Protein AF-A0AAE4KIN3-F1 (afdb_monomer_lite)

Secondary structure (DSSP, 8-state):
---------GGGG-SPPP---TTSSHHHHHHHHHHHHHHHHHHHHHHHHHHHHHTTTS--

Foldseek 3Di:
DDPPDDLDPLVVLPPQQDQDCAPVDPVSNVVSVVSNVVSVVVSVVSVVVVCVVCVVVVPD

Structure (mmCIF, N/CA/C/O backbone):
data_AF-A0AAE4KIN3-F1
#
_entry.id   AF-A0AAE4KIN3-F1
#
loop_
_atom_site.group_PDB
_atom_site.id
_atom_site.type_symbol
_atom_site.label_atom_id
_atom_site.label_alt_id
_atom_site.label_comp_id
_atom_site.label_asym_id
_atom_site.label_entity_id
_atom_site.label_seq_id
_atom_site.pdbx_PDB_ins_code
_atom_site.Cartn_x
_atom_site.Cartn_y
_atom_site.Cartn_z
_atom_site.occupancy
_atom_site.B_iso_or_equiv
_atom_site.auth_seq_id
_atom_site.auth_comp_id
_atom_site.auth_asym_id
_atom_site.auth_atom_id
_atom_site.pdbx_PDB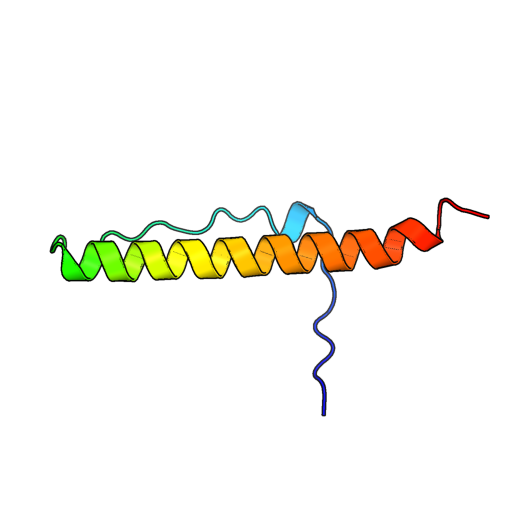_model_num
ATOM 1 N N . MET A 1 1 ? 1.369 -22.067 -13.321 1.00 39.03 1 MET A N 1
ATOM 2 C CA . MET A 1 1 ? 1.346 -20.960 -14.297 1.00 39.03 1 MET A CA 1
ATOM 3 C C . MET A 1 1 ? 1.572 -19.689 -13.504 1.00 39.03 1 MET A C 1
ATOM 5 O O . MET A 1 1 ? 0.759 -19.409 -12.636 1.00 39.03 1 MET A O 1
ATOM 9 N N . VAL A 1 2 ? 2.714 -19.025 -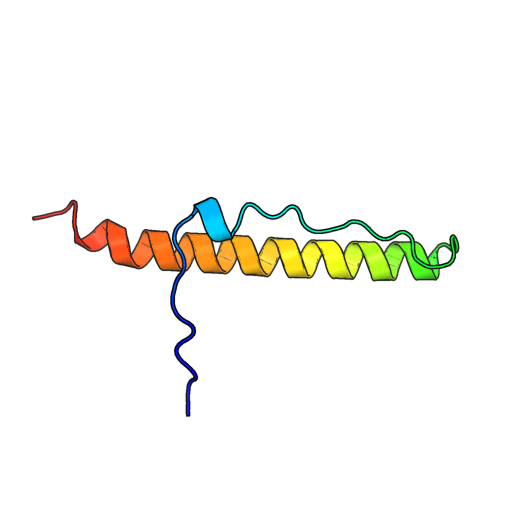13.679 1.00 45.94 2 VAL A N 1
ATOM 10 C CA . VAL A 1 2 ? 2.985 -17.743 -13.012 1.00 45.94 2 VAL A CA 1
ATOM 11 C C . VAL A 1 2 ? 2.397 -16.669 -13.913 1.00 45.94 2 VAL A C 1
ATOM 13 O O . VAL A 1 2 ? 2.824 -16.520 -15.053 1.00 45.94 2 VAL A O 1
ATOM 16 N N . GLU A 1 3 ? 1.344 -16.015 -13.443 1.00 49.38 3 GLU A N 1
ATOM 17 C CA . GLU A 1 3 ? 0.690 -14.927 -14.159 1.00 49.38 3 GLU A CA 1
ATOM 18 C C . GLU A 1 3 ? 1.623 -13.710 -14.118 1.00 49.38 3 GLU A C 1
ATOM 20 O O . GLU A 1 3 ? 1.821 -13.103 -13.064 1.00 49.38 3 GLU A O 1
ATOM 25 N N . VAL A 1 4 ? 2.271 -13.411 -15.247 1.00 50.12 4 VAL A N 1
ATOM 26 C CA . VAL A 1 4 ? 3.117 -12.222 -15.396 1.00 50.12 4 VAL A CA 1
ATOM 27 C C . VAL A 1 4 ? 2.175 -11.030 -15.508 1.00 50.12 4 VAL A C 1
ATOM 29 O O . VAL A 1 4 ? 1.604 -10.772 -16.567 1.00 50.12 4 VAL A O 1
ATOM 32 N N . ARG A 1 5 ? 1.941 -10.351 -14.384 1.00 59.53 5 ARG A N 1
ATOM 33 C CA . ARG A 1 5 ? 1.193 -9.094 -14.377 1.00 59.53 5 ARG A CA 1
ATOM 34 C C . ARG A 1 5 ? 2.037 -8.032 -15.088 1.00 59.53 5 ARG A C 1
ATOM 36 O O . ARG A 1 5 ? 3.218 -7.924 -14.763 1.00 59.53 5 ARG A O 1
ATOM 43 N N . PRO A 1 6 ? 1.472 -7.283 -16.050 1.00 58.09 6 PRO A N 1
ATOM 44 C CA . PRO A 1 6 ? 2.207 -6.229 -16.734 1.00 58.09 6 PRO A CA 1
ATOM 45 C C . PRO A 1 6 ? 2.705 -5.209 -15.707 1.00 58.09 6 PRO A C 1
ATOM 47 O O . PRO A 1 6 ? 1.920 -4.717 -14.894 1.00 58.09 6 PRO A O 1
ATOM 50 N N . LEU A 1 7 ? 4.007 -4.925 -15.729 1.00 60.50 7 LEU A N 1
ATOM 51 C CA . LEU A 1 7 ? 4.605 -3.875 -14.914 1.00 60.50 7 LEU A CA 1
ATOM 52 C C . LEU A 1 7 ? 4.195 -2.531 -15.505 1.00 60.50 7 LEU A C 1
ATOM 54 O O . LEU A 1 7 ? 4.555 -2.179 -16.626 1.00 60.50 7 LEU A O 1
ATOM 58 N N . LEU A 1 8 ? 3.361 -1.819 -14.761 1.00 61.38 8 LEU A N 1
ATOM 59 C CA . LEU A 1 8 ? 2.905 -0.486 -15.116 1.00 61.38 8 LEU A CA 1
ATOM 60 C C . LEU A 1 8 ? 4.018 0.540 -14.817 1.00 61.38 8 LEU A C 1
ATOM 62 O O . LEU A 1 8 ? 4.889 0.257 -13.989 1.00 61.38 8 LEU A O 1
ATOM 66 N N . PRO A 1 9 ? 4.030 1.710 -15.480 1.00 64.06 9 PRO A N 1
ATOM 67 C CA . PRO A 1 9 ? 4.993 2.768 -15.177 1.00 64.06 9 PRO A CA 1
ATOM 68 C C . PRO A 1 9 ? 4.796 3.302 -13.744 1.00 64.06 9 PRO A C 1
ATOM 70 O O . PRO A 1 9 ? 3.708 3.133 -13.185 1.00 64.06 9 PRO A O 1
ATOM 73 N N . PRO A 1 10 ? 5.809 3.953 -13.130 1.00 65.56 10 PRO A N 1
ATOM 74 C CA . PRO A 1 10 ? 5.755 4.398 -11.737 1.00 65.56 10 PRO A CA 1
ATOM 75 C C . PRO A 1 10 ? 4.499 5.196 -11.379 1.00 65.56 10 PRO A C 1
ATOM 77 O O . PRO A 1 10 ? 3.988 5.049 -10.270 1.00 65.56 10 PRO A O 1
ATOM 80 N N . GLU A 1 11 ? 3.965 5.991 -12.315 1.00 66.12 11 GLU A N 1
ATOM 81 C CA . GLU A 1 11 ? 2.769 6.804 -12.079 1.00 66.12 11 GLU A CA 1
ATOM 82 C C . GLU A 1 11 ? 1.502 5.975 -11.829 1.00 66.12 11 GLU A C 1
ATOM 84 O O . GLU A 1 11 ? 0.579 6.447 -11.171 1.00 66.12 11 GLU A O 1
ATOM 89 N N . ALA A 1 12 ? 1.458 4.730 -12.306 1.00 63.53 12 ALA A N 1
ATOM 90 C CA . ALA A 1 12 ? 0.339 3.821 -12.079 1.00 63.53 12 ALA A CA 1
ATOM 91 C C . ALA A 1 12 ? 0.315 3.217 -10.663 1.00 63.53 12 ALA A C 1
ATOM 93 O O . ALA A 1 12 ? -0.691 2.629 -10.280 1.00 63.53 12 ALA A O 1
ATOM 94 N N . TYR A 1 13 ? 1.395 3.376 -9.886 1.00 62.06 13 TYR A N 1
ATOM 95 C CA . TYR A 1 13 ? 1.465 3.000 -8.465 1.00 62.06 13 TYR A CA 1
ATOM 96 C C . TYR A 1 13 ? 1.302 4.208 -7.530 1.00 62.06 13 TYR A C 1
ATOM 98 O O . TYR A 1 13 ? 1.636 4.130 -6.351 1.00 62.06 13 TYR A O 1
ATOM 106 N N . LEU A 1 14 ? 0.853 5.354 -8.055 1.00 62.19 14 LEU A N 1
ATOM 107 C CA . LEU A 1 14 ? 0.653 6.581 -7.277 1.00 62.19 14 LEU A CA 1
ATOM 108 C C . LEU A 1 14 ? -0.784 6.759 -6.782 1.00 62.19 14 LEU A C 1
ATOM 110 O O . LEU A 1 14 ? -1.072 7.786 -6.163 1.00 62.19 14 LEU A O 1
ATOM 114 N N . GLU A 1 15 ? -1.690 5.813 -7.045 1.00 71.56 15 GLU A N 1
ATOM 115 C CA . GLU A 1 15 ? -3.013 5.862 -6.425 1.00 71.56 15 GLU A CA 1
ATOM 116 C C . GLU A 1 15 ? -2.854 5.647 -4.913 1.00 71.56 15 GLU A C 1
ATOM 118 O O . GLU A 1 15 ? -2.390 4.591 -4.487 1.00 71.56 15 GLU A O 1
ATOM 123 N N . PRO A 1 16 ? -3.186 6.646 -4.077 1.00 74.50 16 PRO A N 1
ATOM 124 C CA . PRO A 1 16 ? -2.938 6.545 -2.651 1.00 74.50 16 PRO A CA 1
ATOM 125 C C . PRO A 1 16 ? -3.776 5.417 -2.046 1.00 74.50 16 PRO A C 1
ATOM 127 O O . PRO A 1 16 ? -4.999 5.397 -2.186 1.00 74.50 16 PRO A O 1
ATOM 130 N N . CYS A 1 17 ? -3.117 4.515 -1.316 1.00 83.62 17 CYS A N 1
ATOM 131 C CA . CYS A 1 17 ? -3.788 3.470 -0.557 1.00 83.62 17 CYS A CA 1
ATOM 132 C C . CYS A 1 17 ? -4.810 4.083 0.412 1.00 83.62 17 CYS A C 1
ATOM 134 O O . CYS A 1 17 ? -4.454 4.828 1.331 1.00 83.62 17 CYS A O 1
ATOM 136 N N . GLU A 1 18 ? -6.091 3.761 0.226 1.00 85.81 18 GLU A N 1
ATOM 137 C CA . GLU A 1 18 ? -7.148 4.292 1.080 1.00 85.81 18 GLU A CA 1
ATOM 138 C C . GLU A 1 18 ? -7.006 3.791 2.523 1.00 85.81 18 GLU A C 1
ATOM 140 O O . GLU A 1 18 ? -6.925 2.590 2.799 1.00 85.81 18 GLU A O 1
ATOM 145 N N . ILE A 1 19 ? -7.043 4.725 3.475 1.00 83.19 19 ILE A N 1
ATOM 146 C CA . ILE A 1 19 ? -7.127 4.397 4.898 1.00 83.19 19 ILE A CA 1
ATOM 147 C C . ILE A 1 19 ? -8.602 4.341 5.287 1.00 83.19 19 ILE A C 1
ATOM 149 O O . ILE A 1 19 ? -9.262 5.367 5.447 1.00 83.19 19 ILE A O 1
ATOM 153 N N . SER A 1 20 ? -9.107 3.129 5.498 1.00 83.06 20 SER A N 1
ATOM 154 C CA . SER A 1 20 ? -10.421 2.912 6.102 1.00 83.06 20 SER A CA 1
ATOM 155 C C . SER A 1 20 ? -10.291 2.742 7.615 1.00 83.06 20 SER A C 1
ATOM 157 O O . SER A 1 20 ? -9.432 2.009 8.094 1.00 83.06 20 SER A O 1
ATOM 159 N N . LEU A 1 21 ? -11.169 3.385 8.386 1.00 82.38 21 LEU A N 1
ATOM 160 C CA . LEU A 1 21 ? -11.294 3.154 9.834 1.00 82.38 21 LEU A CA 1
ATOM 161 C C . LEU A 1 21 ? -12.412 2.147 10.168 1.00 82.38 21 LEU A C 1
ATOM 163 O O . LEU A 1 21 ? -12.810 2.020 11.328 1.00 82.38 21 LEU A O 1
ATOM 167 N N . GLY A 1 22 ? -12.926 1.441 9.154 1.00 80.31 22 GLY A N 1
ATOM 168 C CA . GLY A 1 22 ? -13.976 0.436 9.296 1.00 80.31 22 GLY A CA 1
ATOM 169 C C . GLY A 1 22 ? -15.257 0.994 9.925 1.00 80.31 22 GLY A C 1
ATOM 170 O O . GLY A 1 22 ? -15.731 2.073 9.577 1.00 80.31 22 GLY A O 1
ATOM 171 N N . ASP A 1 23 ? -15.803 0.256 10.888 1.00 87.38 23 ASP A N 1
ATOM 172 C CA . ASP A 1 23 ? -17.022 0.559 11.647 1.00 87.38 23 ASP A CA 1
ATOM 173 C C . ASP A 1 23 ? -16.797 1.511 12.840 1.00 87.38 23 ASP A C 1
ATOM 175 O O . ASP A 1 23 ? -17.629 1.601 13.742 1.00 87.38 23 ASP A O 1
ATOM 179 N N . ARG A 1 24 ? -15.675 2.248 12.853 1.00 83.88 24 ARG A N 1
ATOM 180 C CA . ARG A 1 24 ? -15.267 3.158 13.942 1.00 83.88 24 ARG A CA 1
ATOM 181 C C . ARG A 1 24 ? -15.041 2.450 15.282 1.00 83.88 24 ARG A C 1
ATOM 183 O O . ARG A 1 24 ? -15.018 3.100 16.328 1.00 83.88 24 ARG A O 1
ATOM 190 N N . THR A 1 25 ? -14.830 1.139 15.258 1.00 92.69 25 THR A N 1
ATOM 191 C CA . THR A 1 25 ? -14.295 0.387 16.393 1.00 92.69 25 THR A CA 1
ATOM 192 C C . THR A 1 25 ? -12.774 0.291 16.295 1.00 92.69 25 THR A C 1
ATOM 194 O O . THR A 1 25 ? -12.184 0.458 15.227 1.00 92.69 25 THR A O 1
ATOM 197 N N . ILE A 1 26 ? -12.112 -0.028 17.411 1.00 91.38 26 ILE A N 1
ATOM 198 C CA . ILE A 1 26 ? -10.666 -0.303 17.409 1.00 91.38 26 ILE A CA 1
ATOM 199 C C . ILE A 1 26 ? -10.350 -1.494 16.488 1.00 91.38 26 ILE A C 1
ATOM 201 O O . ILE A 1 26 ? -9.364 -1.456 15.757 1.00 91.38 26 ILE A O 1
ATOM 205 N N . GLY A 1 27 ? -11.199 -2.529 16.481 1.00 91.62 27 GLY A N 1
ATOM 206 C CA . GLY A 1 27 ? -11.030 -3.699 15.615 1.00 91.62 27 GLY A CA 1
ATOM 207 C C . GLY A 1 27 ? -11.105 -3.344 14.129 1.00 91.62 27 GLY A C 1
ATOM 208 O O . GLY A 1 27 ? -10.207 -3.708 13.370 1.00 91.62 27 GLY A O 1
ATOM 209 N N . GLY A 1 28 ? -12.118 -2.567 13.735 1.00 90.88 28 GLY A N 1
ATOM 210 C CA . GLY A 1 28 ? -12.268 -2.062 12.369 1.00 90.88 28 GLY A CA 1
ATOM 211 C C . GLY A 1 28 ? -11.100 -1.174 11.937 1.00 90.88 28 GLY A C 1
ATOM 212 O O . GLY A 1 28 ? -10.579 -1.339 10.834 1.00 90.88 28 GLY A O 1
ATOM 213 N N . ALA A 1 29 ? -10.616 -0.304 12.827 1.00 91.62 29 ALA A N 1
ATOM 214 C CA . ALA A 1 29 ? -9.450 0.536 12.562 1.00 91.62 29 ALA A CA 1
ATOM 215 C C . ALA A 1 29 ? -8.161 -0.285 12.374 1.00 91.62 29 ALA A C 1
ATOM 217 O O . ALA A 1 29 ? -7.412 -0.039 11.431 1.00 91.62 29 ALA A O 1
ATOM 218 N N . LEU A 1 30 ? -7.906 -1.291 13.219 1.00 93.12 30 LEU A N 1
ATOM 219 C CA . LEU A 1 30 ? -6.740 -2.173 13.075 1.00 93.12 30 LEU A CA 1
ATOM 220 C C . LEU A 1 30 ? -6.788 -2.980 11.772 1.00 93.12 30 LEU A C 1
ATOM 222 O O . LEU A 1 30 ? -5.761 -3.162 11.117 1.00 93.12 30 LEU A O 1
ATOM 226 N N . GLN A 1 31 ? -7.973 -3.447 11.378 1.00 92.44 31 GLN A N 1
ATOM 227 C CA . GLN A 1 31 ? -8.150 -4.176 10.126 1.00 92.44 31 GLN A CA 1
ATOM 228 C C . GLN A 1 31 ? -7.950 -3.272 8.903 1.00 92.44 31 GLN A C 1
ATOM 230 O O . GLN A 1 31 ? -7.273 -3.676 7.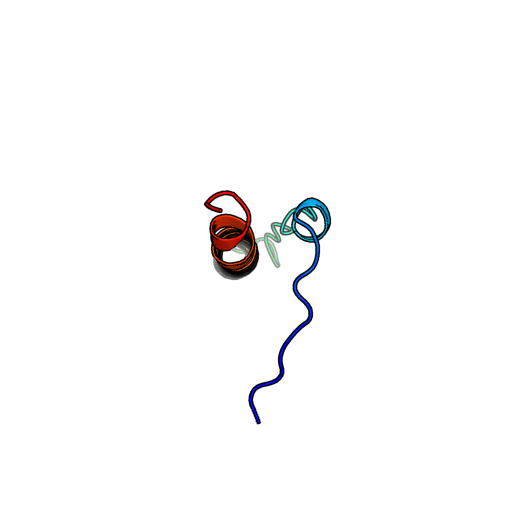957 1.00 92.44 31 GLN A O 1
ATOM 235 N N . GLY A 1 32 ?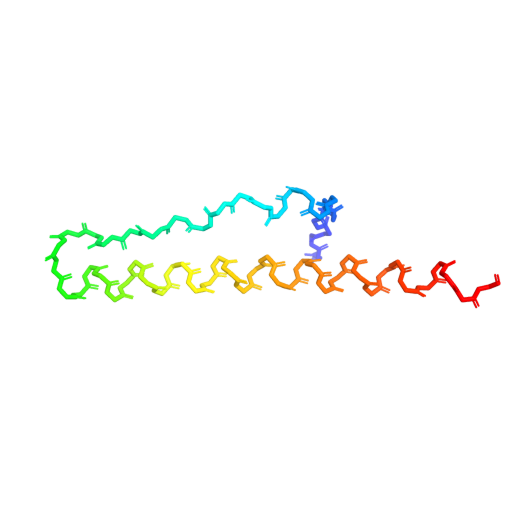 -8.475 -2.047 8.935 1.00 90.81 32 GLY A N 1
ATOM 236 C CA . GLY A 1 32 ? -8.270 -1.068 7.870 1.00 90.81 32 GLY A CA 1
ATOM 237 C C . GLY A 1 32 ? -6.813 -0.617 7.740 1.00 90.81 32 GLY A C 1
ATOM 238 O O . GLY A 1 32 ? -6.277 -0.594 6.634 1.00 90.81 32 GLY A O 1
ATOM 239 N N . LEU A 1 33 ? -6.119 -0.389 8.862 1.00 91.12 33 LEU A N 1
ATOM 240 C CA . LEU A 1 33 ? -4.675 -0.120 8.874 1.00 91.12 33 LEU A CA 1
ATOM 241 C C . LEU A 1 33 ? -3.871 -1.279 8.280 1.00 91.12 33 LEU A C 1
ATOM 243 O O . LEU A 1 33 ? -2.933 -1.053 7.518 1.00 91.12 33 LEU A O 1
ATOM 247 N N . ARG A 1 34 ? -4.246 -2.528 8.585 1.00 92.00 34 ARG A N 1
ATOM 248 C CA . ARG A 1 34 ? -3.618 -3.701 7.966 1.00 92.00 34 ARG A CA 1
ATOM 249 C C . ARG A 1 34 ? -3.806 -3.698 6.447 1.00 92.00 34 ARG A C 1
ATOM 251 O O . ARG A 1 34 ? -2.848 -3.975 5.737 1.00 92.00 34 ARG A O 1
ATOM 258 N N . GLY A 1 35 ? -5.003 -3.365 5.961 1.00 90.62 35 GLY A N 1
ATOM 259 C CA . GLY A 1 35 ? -5.280 -3.238 4.527 1.00 90.62 35 GLY A CA 1
ATOM 260 C C . GLY A 1 35 ? -4.390 -2.196 3.847 1.00 90.62 35 GLY A C 1
ATOM 261 O O . GLY A 1 35 ? -3.752 -2.502 2.841 1.00 90.62 35 GLY A O 1
ATOM 262 N N . ALA A 1 36 ? -4.267 -1.010 4.447 1.00 89.94 36 ALA A N 1
ATOM 263 C CA . ALA A 1 36 ? -3.404 0.054 3.935 1.00 89.94 36 ALA A CA 1
ATOM 264 C C . ALA A 1 36 ? -1.923 -0.369 3.881 1.00 89.94 36 ALA A C 1
ATOM 266 O O . ALA A 1 36 ? -1.247 -0.126 2.886 1.00 89.94 36 ALA A O 1
ATOM 267 N N . VAL A 1 37 ? -1.423 -1.069 4.910 1.00 90.62 37 VAL A N 1
ATOM 268 C CA . VAL A 1 37 ? -0.041 -1.584 4.931 1.00 90.62 37 VAL A CA 1
ATOM 269 C C . VAL A 1 37 ? 0.217 -2.608 3.824 1.00 90.62 37 VAL A C 1
ATOM 271 O O . VAL A 1 37 ? 1.298 -2.599 3.238 1.00 90.62 37 VAL A O 1
ATOM 274 N N . GLU A 1 38 ? -0.731 -3.503 3.538 1.00 90.81 38 GLU A N 1
ATOM 275 C CA . GLU A 1 38 ? -0.565 -4.492 2.463 1.00 90.81 38 GLU A CA 1
ATOM 276 C C . GLU A 1 38 ? -0.600 -3.843 1.071 1.00 90.81 38 GLU A C 1
ATOM 278 O O . GLU A 1 38 ? 0.196 -4.220 0.212 1.00 90.81 38 GLU A O 1
ATOM 283 N N . CYS A 1 39 ? -1.438 -2.823 0.871 1.00 87.81 39 CYS A N 1
ATOM 284 C CA . CYS A 1 39 ? -1.438 -2.009 -0.348 1.00 87.81 39 CYS A CA 1
ATOM 285 C C . CYS A 1 39 ? -0.071 -1.325 -0.559 1.00 87.81 39 CYS A C 1
ATOM 287 O O . CYS A 1 39 ? 0.608 -1.574 -1.552 1.00 87.81 39 CYS A O 1
ATOM 289 N N . GLU A 1 40 ? 0.430 -0.625 0.462 1.00 88.44 40 GLU A N 1
ATOM 290 C CA . GLU A 1 40 ? 1.743 0.037 0.446 1.00 88.44 40 GLU A CA 1
ATOM 291 C C . GLU A 1 40 ? 2.923 -0.919 0.206 1.00 88.44 40 GLU A C 1
ATOM 293 O O . GLU A 1 40 ? 3.994 -0.516 -0.265 1.00 88.44 40 GLU A O 1
ATOM 298 N N . ARG A 1 41 ? 2.782 -2.190 0.598 1.00 88.25 41 ARG A N 1
ATOM 299 C CA . ARG A 1 41 ? 3.779 -3.233 0.322 1.00 88.25 41 ARG A CA 1
ATOM 300 C C . ARG A 1 41 ? 3.742 -3.670 -1.134 1.00 88.25 41 ARG A C 1
ATOM 302 O O . ARG A 1 41 ? 4.813 -3.894 -1.697 1.00 88.25 41 ARG A O 1
ATOM 309 N N . ALA A 1 42 ? 2.553 -3.790 -1.721 1.00 85.56 42 ALA A N 1
ATOM 310 C CA . ALA A 1 42 ? 2.389 -4.139 -3.125 1.00 85.56 42 ALA A CA 1
ATOM 311 C C . ALA A 1 42 ? 3.005 -3.065 -4.033 1.00 85.56 42 ALA A C 1
ATOM 313 O O . ALA A 1 42 ? 3.824 -3.411 -4.885 1.00 85.56 42 ALA A O 1
ATOM 314 N N . ASP A 1 43 ? 2.738 -1.782 -3.772 1.00 84.94 43 ASP A N 1
ATOM 315 C CA . ASP A 1 43 ? 3.300 -0.677 -4.564 1.00 84.94 43 ASP A CA 1
ATOM 316 C C . ASP A 1 43 ? 4.826 -0.645 -4.481 1.00 84.94 43 ASP A C 1
ATOM 318 O O . ASP A 1 43 ? 5.527 -0.591 -5.491 1.00 84.94 43 ASP A O 1
ATOM 322 N N . LYS A 1 44 ? 5.385 -0.786 -3.271 1.00 84.88 44 LYS A N 1
ATOM 323 C CA . LYS A 1 44 ? 6.843 -0.860 -3.091 1.00 84.88 44 LYS A CA 1
ATOM 324 C C . LYS A 1 44 ? 7.464 -2.073 -3.779 1.00 84.88 44 LYS A C 1
ATOM 326 O O . LYS A 1 44 ? 8.609 -1.983 -4.218 1.00 84.88 44 LYS A O 1
ATOM 331 N N . ALA A 1 45 ? 6.772 -3.210 -3.822 1.00 85.31 45 ALA A N 1
ATOM 332 C CA . ALA A 1 45 ? 7.254 -4.390 -4.533 1.00 85.31 45 ALA A CA 1
ATOM 333 C C . ALA A 1 45 ? 7.272 -4.147 -6.046 1.00 85.31 45 ALA A C 1
ATOM 335 O O . ALA A 1 45 ? 8.258 -4.478 -6.702 1.00 85.31 45 ALA A O 1
ATOM 336 N N . ALA A 1 46 ? 6.235 -3.503 -6.576 1.00 81.69 46 ALA A N 1
ATOM 337 C CA . ALA A 1 46 ? 6.145 -3.181 -7.989 1.00 81.69 46 ALA A CA 1
ATOM 338 C C . ALA A 1 46 ? 7.183 -2.131 -8.420 1.00 81.69 46 ALA A C 1
ATOM 340 O O . ALA A 1 46 ? 7.853 -2.316 -9.430 1.00 81.69 46 ALA A O 1
ATOM 341 N N . LEU A 1 47 ? 7.422 -1.099 -7.602 1.00 82.00 47 LEU A N 1
ATOM 342 C CA . LEU A 1 47 ? 8.492 -0.120 -7.837 1.00 82.00 47 LEU A CA 1
ATOM 343 C C . LEU A 1 47 ? 9.887 -0.759 -7.831 1.00 82.00 47 LEU A C 1
ATOM 345 O O . LEU A 1 47 ? 10.751 -0.361 -8.609 1.00 82.00 47 LEU A O 1
ATOM 349 N N . ARG A 1 48 ? 10.129 -1.751 -6.962 1.00 84.44 48 ARG A N 1
ATOM 350 C CA . ARG A 1 48 ? 11.394 -2.507 -6.963 1.00 84.44 48 ARG A CA 1
ATOM 351 C C . ARG A 1 48 ? 11.543 -3.344 -8.225 1.00 84.44 48 ARG A C 1
ATOM 353 O O . ARG A 1 48 ? 12.620 -3.322 -8.799 1.00 84.44 48 ARG A O 1
ATOM 360 N N . ALA A 1 49 ? 10.482 -4.025 -8.655 1.00 83.25 49 ALA A N 1
ATOM 361 C CA . ALA A 1 49 ? 10.490 -4.799 -9.893 1.00 83.25 49 ALA A CA 1
ATOM 362 C C . ALA A 1 49 ? 10.755 -3.901 -11.111 1.00 83.25 49 ALA A C 1
ATOM 364 O O . ALA A 1 49 ? 11.659 -4.188 -11.885 1.00 83.25 49 ALA A O 1
ATOM 365 N N . TRP A 1 50 ? 10.058 -2.763 -11.208 1.00 81.44 50 TRP A N 1
ATOM 366 C CA . TRP A 1 50 ? 10.307 -1.767 -12.250 1.00 81.44 50 TRP A CA 1
ATOM 367 C C . TRP A 1 50 ? 11.766 -1.292 -12.240 1.00 81.44 50 TRP A C 1
ATOM 369 O O . TRP A 1 50 ? 12.433 -1.310 -13.271 1.00 81.44 50 TRP A O 1
ATOM 379 N N . ARG A 1 51 ? 12.291 -0.921 -11.064 1.00 82.88 51 ARG A N 1
ATOM 380 C CA . ARG A 1 51 ? 13.687 -0.495 -10.908 1.00 82.88 51 ARG A CA 1
ATOM 381 C C . ARG A 1 51 ? 14.666 -1.578 -11.365 1.00 82.88 51 ARG A C 1
ATOM 383 O O . ARG A 1 51 ? 15.628 -1.254 -12.044 1.00 82.88 51 ARG A O 1
ATOM 390 N N . ASP A 1 52 ? 14.463 -2.824 -10.950 1.00 84.00 52 ASP A N 1
ATOM 391 C CA . ASP A 1 52 ? 15.400 -3.914 -11.233 1.00 84.00 52 ASP A CA 1
ATOM 392 C C . ASP A 1 52 ? 15.470 -4.224 -12.740 1.00 84.00 52 ASP A C 1
ATOM 394 O O . ASP A 1 52 ? 16.553 -4.515 -13.235 1.00 84.00 52 ASP A O 1
ATOM 398 N N . GLU A 1 53 ? 14.369 -4.063 -13.482 1.00 75.19 53 GLU A N 1
ATOM 399 C CA . GLU A 1 53 ? 14.350 -4.195 -14.949 1.00 75.19 53 GLU A CA 1
ATOM 400 C C . GLU A 1 53 ? 15.042 -3.030 -15.672 1.00 75.19 53 GLU A C 1
ATOM 402 O O . GLU A 1 53 ? 15.697 -3.240 -16.688 1.00 75.19 53 GLU A O 1
ATOM 407 N N . HIS A 1 54 ? 14.941 -1.808 -15.143 1.00 73.50 54 HIS A N 1
ATOM 408 C CA . HIS A 1 54 ? 15.488 -0.610 -15.797 1.00 73.50 54 HIS A CA 1
ATOM 409 C C . HIS A 1 54 ? 16.913 -0.257 -15.332 1.00 73.50 54 HIS A C 1
ATOM 411 O O . HIS A 1 54 ? 17.577 0.569 -15.949 1.00 73.50 54 HIS A O 1
ATOM 417 N N . ILE A 1 55 ? 17.427 -0.895 -14.273 1.00 68.31 55 ILE A N 1
ATOM 418 C CA . ILE A 1 55 ? 18.843 -0.797 -13.877 1.00 68.31 55 ILE A CA 1
ATOM 419 C C . ILE A 1 55 ? 19.764 -1.483 -14.902 1.00 68.31 55 ILE A C 1
ATOM 421 O O . ILE A 1 55 ? 20.922 -1.087 -15.025 1.00 68.31 55 ILE A O 1
ATOM 425 N N . GLU A 1 56 ? 19.277 -2.479 -15.651 1.00 56.62 56 GLU A N 1
ATOM 426 C CA . GLU A 1 56 ? 20.062 -3.145 -16.701 1.00 56.62 56 GLU A CA 1
ATOM 427 C C . GLU A 1 56 ? 20.220 -2.292 -17.980 1.00 56.62 56 GLU A C 1
ATOM 429 O O . GLU A 1 56 ? 21.128 -2.558 -18.766 1.00 56.62 56 GLU A O 1
ATOM 434 N N . GLU A 1 57 ? 19.419 -1.233 -18.173 1.00 53.44 57 GLU A N 1
ATOM 435 C CA . GLU A 1 57 ? 19.474 -0.373 -19.372 1.00 53.44 57 GLU A CA 1
ATOM 436 C C . GLU A 1 57 ? 20.458 0.812 -19.264 1.00 53.44 57 GLU A C 1
ATOM 438 O O . GLU A 1 57 ? 20.936 1.296 -20.287 1.00 53.44 57 GLU A O 1
ATOM 443 N N . ASP A 1 58 ? 20.840 1.240 -18.055 1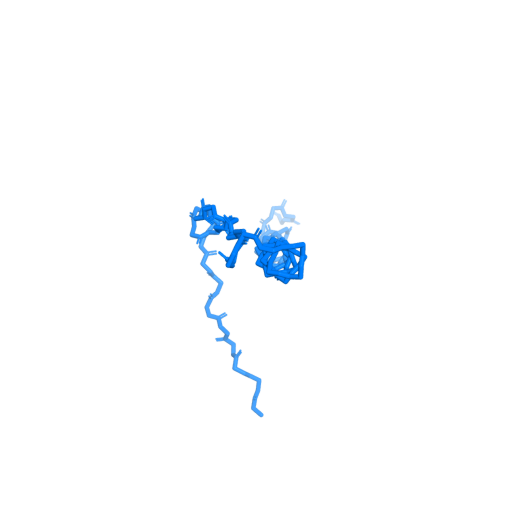.00 48.84 58 ASP A N 1
ATOM 444 C CA . ASP A 1 58 ? 21.770 2.370 -17.826 1.00 48.84 58 ASP A CA 1
ATOM 445 C C . ASP A 1 58 ? 23.254 1.939 -17.683 1.00 48.84 58 ASP A C 1
ATOM 447 O O . ASP A 1 58 ? 24.125 2.741 -17.331 1.00 48.84 58 ASP A O 1
ATOM 451 N N . GLY A 1 59 ? 23.563 0.659 -17.933 1.00 50.75 59 GLY A N 1
ATOM 452 C CA . GLY A 1 59 ? 24.880 0.042 -17.710 1.00 50.75 59 GLY A CA 1
ATOM 453 C C . GLY A 1 59 ? 25.621 -0.470 -18.955 1.00 50.75 59 GLY A C 1
ATOM 454 O O . GLY A 1 59 ? 26.492 -1.330 -18.795 1.00 50.75 59 GLY A O 1
ATOM 455 N N . GLY A 1 60 ? 25.284 0.005 -20.162 1.00 42.66 60 GLY A N 1
ATOM 456 C CA . GLY A 1 60 ? 25.905 -0.393 -21.440 1.00 42.66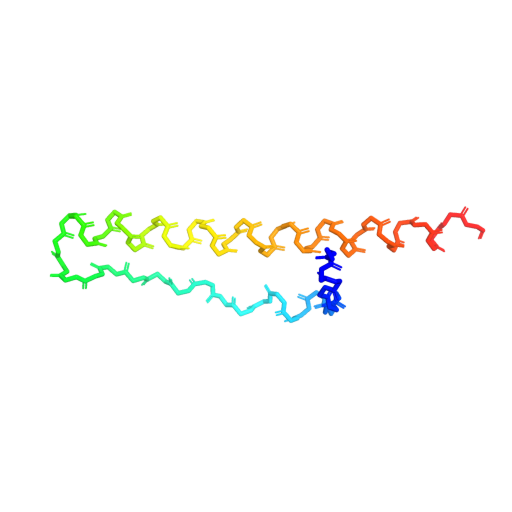 60 GLY A CA 1
ATOM 457 C C . GLY A 1 60 ? 26.578 0.749 -22.191 1.00 42.66 60 GLY A C 1
ATOM 458 O O . GLY A 1 60 ? 25.870 1.724 -22.518 1.00 42.66 60 GLY A O 1
#

Radius of gyration: 15.89 Å; chains: 1; bounding box: 43×28×39 Å

pLDDT: mean 75.95, std 15.27, range [39.03, 93.12]

Sequence (60 aa):
MVEVRPLLPPEAYLEPCEISLGDRTIGGALQGLRGAVECERADKAALRAWRDEHIEEDGG